Protein AF-A0A6I9WWT9-F1 (afdb_monomer_lite)

Radius of gyration: 23.01 Å; chains: 1; bounding box: 59×34×63 Å

Organism: NCBI:txid144034

Foldseek 3Di:
DVCQQVVQLVCLVVVVDPVLQNDADPPPRTSPNVVVVVVVVVVVCPVVDDPVVVVVVVVVVVVVVVLVVVLVVLLVFQDFDPVPPDDDDDDCPDPVNVVCQLQLVPVDQARDPVLSVVSNVLSVVLVVLVVVLVVLCVVCVPVVVVVDPVSVVVSVVSVVVSVSSVVSSVSHHTHPDDDPPND

Sequence (183 aa):
MFPLPRIIYAMASDGLVFKWMGNISSRFQTPIMGTLSAGLLTGILATLLELKPLVNMMSICALLTYSIVASCVLILRYEESEAYEKKGDHNPRTFTFIVKQLIGANKLKHSTKLTGQIVTALVCCYIIFCICMAILLSLYMKELFEGKVTILVPVVILFVVLLIILCFIYFQPTSGTKLAFSV

Structure (mmCIF, N/CA/C/O backbone):
data_AF-A0A6I9WWT9-F1
#
_entry.id   AF-A0A6I9WWT9-F1
#
loop_
_atom_site.group_PDB
_atom_site.id
_atom_site.type_symbol
_atom_site.label_atom_id
_atom_site.label_alt_id
_atom_site.label_comp_id
_atom_site.label_asym_id
_atom_site.label_entity_id
_atom_site.label_seq_id
_atom_site.pdbx_PDB_ins_code
_atom_site.Cartn_x
_atom_site.Cartn_y
_atom_site.Cartn_z
_atom_site.occupancy
_atom_site.B_iso_or_equiv
_atom_site.auth_seq_id
_atom_site.auth_comp_id
_atom_site.auth_asym_id
_atom_site.auth_atom_id
_atom_site.pdbx_PDB_model_num
ATOM 1 N N . MET A 1 1 ? 6.273 -16.846 15.263 1.00 60.16 1 MET A N 1
ATOM 2 C CA . MET A 1 1 ? 7.413 -15.896 15.249 1.00 60.16 1 MET A CA 1
ATOM 3 C C . MET A 1 1 ? 8.601 -16.328 14.385 1.00 60.16 1 MET A C 1
ATOM 5 O O . MET A 1 1 ? 9.476 -15.511 14.155 1.00 60.16 1 MET A O 1
ATOM 9 N N . PHE A 1 2 ? 8.642 -17.548 13.840 1.00 71.88 2 PHE A N 1
ATOM 10 C CA . PHE A 1 2 ? 9.786 -18.031 13.047 1.00 71.88 2 PHE A CA 1
ATOM 11 C C . PHE A 1 2 ? 10.177 -17.200 11.801 1.00 71.88 2 PHE A C 1
ATOM 13 O O . PHE A 1 2 ? 11.369 -17.136 11.506 1.00 71.88 2 PHE A O 1
ATOM 20 N N . PRO A 1 3 ? 9.253 -16.522 11.088 1.00 84.69 3 PRO A N 1
ATOM 21 C CA . PRO A 1 3 ? 9.632 -15.673 9.952 1.00 84.69 3 PRO A CA 1
ATOM 22 C C . PRO A 1 3 ? 10.250 -14.330 10.360 1.00 84.69 3 PRO A C 1
ATOM 24 O O . PRO A 1 3 ? 11.032 -13.763 9.606 1.00 84.69 3 PRO A O 1
ATOM 27 N N . LEU A 1 4 ? 9.922 -13.815 11.550 1.00 83.62 4 LEU A N 1
ATOM 28 C CA . LEU A 1 4 ? 10.237 -12.441 11.952 1.00 83.62 4 LEU A CA 1
ATOM 29 C C . LEU A 1 4 ? 11.751 -12.155 12.013 1.00 83.62 4 LEU A C 1
ATOM 31 O O . LEU A 1 4 ? 12.174 -11.164 11.420 1.00 83.62 4 LEU A O 1
ATOM 35 N N . PRO A 1 5 ? 12.599 -13.030 12.592 1.00 85.00 5 PRO A N 1
ATOM 36 C CA . PRO A 1 5 ? 14.049 -12.854 12.535 1.00 85.00 5 PRO A CA 1
ATOM 37 C C . PRO A 1 5 ? 14.601 -12.855 11.103 1.00 85.00 5 PRO A C 1
ATOM 39 O O . PRO A 1 5 ? 15.523 -12.103 10.804 1.00 85.00 5 PRO A O 1
ATOM 42 N N . ARG A 1 6 ? 14.023 -13.660 10.198 1.00 86.19 6 ARG A N 1
ATOM 43 C CA . ARG A 1 6 ? 14.451 -13.715 8.789 1.00 86.19 6 ARG A CA 1
ATOM 44 C C . ARG A 1 6 ? 14.104 -12.428 8.044 1.00 86.19 6 ARG A C 1
ATOM 46 O O . ARG A 1 6 ? 14.934 -11.931 7.293 1.00 86.19 6 ARG A O 1
ATOM 53 N N . ILE A 1 7 ? 12.916 -11.873 8.291 1.00 88.25 7 ILE A N 1
ATOM 54 C CA . ILE A 1 7 ? 12.488 -10.598 7.698 1.00 88.25 7 ILE A CA 1
ATOM 55 C C . ILE A 1 7 ? 13.377 -9.457 8.216 1.00 88.25 7 ILE A C 1
ATOM 57 O O . ILE A 1 7 ? 13.883 -8.679 7.417 1.00 88.25 7 ILE A O 1
ATOM 61 N N . ILE A 1 8 ? 13.640 -9.387 9.526 1.00 88.44 8 ILE A N 1
ATOM 62 C CA . ILE A 1 8 ? 14.524 -8.363 10.115 1.00 88.44 8 ILE A CA 1
ATOM 63 C C . ILE A 1 8 ? 15.946 -8.458 9.554 1.00 88.44 8 ILE A C 1
ATOM 65 O O . ILE A 1 8 ? 16.550 -7.433 9.251 1.00 88.44 8 ILE A O 1
ATOM 69 N N . TYR A 1 9 ? 16.469 -9.675 9.385 1.00 88.12 9 TYR A N 1
ATOM 70 C CA . TYR A 1 9 ? 17.771 -9.887 8.761 1.00 88.12 9 TYR A CA 1
ATOM 71 C C . TYR A 1 9 ? 17.813 -9.366 7.321 1.00 88.12 9 TYR A C 1
ATOM 73 O O . TYR A 1 9 ? 18.713 -8.599 6.989 1.00 88.12 9 TYR A O 1
ATOM 81 N N . ALA A 1 10 ? 16.826 -9.731 6.495 1.00 89.00 10 ALA A N 1
ATOM 82 C CA . ALA A 1 10 ? 16.736 -9.257 5.116 1.00 89.00 10 ALA A CA 1
ATOM 83 C C . ALA A 1 10 ? 16.644 -7.721 5.058 1.00 89.00 10 ALA A C 1
ATOM 85 O O . ALA A 1 10 ? 17.466 -7.082 4.413 1.00 89.00 10 ALA A O 1
ATOM 86 N N . MET A 1 11 ? 15.750 -7.113 5.849 1.00 90.06 11 MET A N 1
ATOM 87 C CA . MET A 1 11 ? 15.593 -5.653 5.908 1.00 90.06 11 MET A CA 1
ATOM 88 C C . MET A 1 11 ? 16.853 -4.925 6.408 1.00 90.06 11 MET A C 1
ATOM 90 O O . MET A 1 11 ? 17.155 -3.824 5.952 1.00 90.06 11 MET A O 1
ATOM 94 N N . ALA A 1 12 ? 17.601 -5.507 7.350 1.00 89.00 12 ALA A N 1
ATOM 95 C CA . ALA A 1 12 ? 18.865 -4.940 7.822 1.00 89.00 12 ALA A CA 1
ATOM 96 C C . ALA A 1 12 ? 20.002 -5.101 6.795 1.00 89.00 12 ALA A C 1
ATOM 98 O O . ALA A 1 12 ? 20.860 -4.222 6.699 1.00 89.00 12 ALA A O 1
ATOM 99 N N . SER A 1 13 ? 20.000 -6.190 6.017 1.00 87.12 13 SER A N 1
ATOM 100 C CA . SER A 1 13 ? 20.931 -6.405 4.900 1.00 87.12 13 SER A CA 1
ATOM 101 C C . SER A 1 13 ? 20.687 -5.412 3.761 1.00 87.12 13 SER A C 1
ATOM 103 O O . SER A 1 13 ? 21.647 -4.888 3.199 1.00 87.12 13 SER A O 1
ATOM 105 N N . ASP A 1 14 ? 19.420 -5.090 3.489 1.00 88.31 14 ASP A N 1
ATOM 106 C CA . ASP A 1 14 ? 19.014 -4.072 2.510 1.00 88.31 14 ASP A CA 1
ATOM 107 C C . ASP A 1 14 ? 19.265 -2.634 3.012 1.00 88.31 14 ASP A C 1
ATOM 109 O O . ASP A 1 14 ? 19.130 -1.668 2.264 1.00 88.31 14 ASP A O 1
ATOM 113 N N . GLY A 1 15 ? 19.637 -2.468 4.288 1.00 87.44 15 GLY A N 1
ATOM 114 C CA . GLY A 1 15 ? 19.885 -1.167 4.912 1.00 87.44 15 GLY A CA 1
ATOM 115 C C . GLY A 1 15 ? 18.624 -0.387 5.300 1.00 87.44 15 GLY A C 1
ATOM 116 O O . GLY A 1 15 ? 18.741 0.763 5.719 1.00 87.44 15 GLY A O 1
ATOM 117 N N . LEU A 1 16 ? 17.437 -1.000 5.207 1.00 87.88 16 LEU A N 1
ATOM 118 C CA . LEU A 1 16 ? 16.158 -0.405 5.624 1.00 87.88 16 LEU A CA 1
ATOM 119 C C . LEU A 1 16 ? 16.041 -0.283 7.151 1.00 87.88 16 LEU A C 1
ATOM 121 O O . LEU A 1 16 ? 15.368 0.611 7.660 1.00 87.88 16 LEU A O 1
ATOM 125 N N . VAL A 1 17 ? 16.694 -1.185 7.887 1.00 89.12 17 VAL A N 1
ATOM 126 C CA . VAL A 1 17 ? 16.745 -1.208 9.358 1.00 89.12 17 VAL A CA 1
ATOM 127 C C . VAL A 1 17 ? 18.205 -1.137 9.816 1.00 89.12 17 VAL A C 1
ATOM 129 O O . VAL A 1 17 ? 19.124 -1.457 9.063 1.00 89.12 17 VAL A O 1
ATOM 132 N N . PHE A 1 18 ? 18.447 -0.713 11.062 1.00 87.38 18 PHE A N 1
ATOM 133 C CA . PHE A 1 18 ? 19.791 -0.612 11.637 1.00 87.38 18 PHE A CA 1
ATOM 134 C C . PHE A 1 18 ? 20.607 -1.900 11.438 1.00 87.38 18 PHE A C 1
ATOM 136 O O . PHE A 1 18 ? 20.198 -2.977 11.874 1.00 87.38 18 PHE A O 1
ATOM 143 N N . LYS A 1 19 ? 21.810 -1.776 10.858 1.00 85.31 19 LYS A N 1
ATOM 144 C CA . LYS A 1 19 ? 22.691 -2.911 10.509 1.00 85.31 19 LYS A CA 1
ATOM 145 C C . LYS A 1 19 ? 22.996 -3.850 11.683 1.00 85.31 19 LYS A C 1
ATOM 147 O O . LYS A 1 19 ? 23.111 -5.055 11.493 1.00 85.31 19 LYS A O 1
ATOM 152 N N . TRP A 1 20 ? 23.078 -3.322 12.908 1.00 84.69 20 TRP A N 1
ATOM 153 C CA . TRP A 1 20 ? 23.276 -4.128 14.122 1.00 84.69 20 TRP A CA 1
ATOM 154 C C . TRP A 1 20 ? 22.156 -5.162 14.334 1.00 84.69 20 TRP A C 1
ATOM 156 O O . TRP A 1 20 ? 22.418 -6.280 14.781 1.00 84.69 20 TRP A O 1
ATOM 166 N N . MET A 1 21 ? 20.922 -4.839 13.948 1.00 82.31 21 MET A N 1
ATOM 167 C CA . MET A 1 21 ? 19.763 -5.714 14.118 1.00 82.31 21 MET A CA 1
ATOM 168 C C . MET A 1 21 ? 19.850 -6.991 13.261 1.00 82.31 21 MET A C 1
ATOM 170 O O . MET A 1 21 ? 19.290 -8.021 13.634 1.00 82.31 21 MET A O 1
ATOM 174 N N . GLY A 1 22 ? 20.598 -6.934 12.154 1.00 82.38 22 GLY A N 1
ATOM 175 C CA . GLY A 1 22 ? 20.875 -8.058 11.259 1.00 82.38 22 GLY A CA 1
ATOM 176 C C . GLY A 1 22 ? 22.156 -8.834 11.578 1.00 82.38 22 GLY A C 1
ATOM 177 O O . GLY A 1 22 ? 22.510 -9.733 10.821 1.00 82.38 22 GLY A O 1
ATOM 178 N N . ASN A 1 23 ? 22.875 -8.517 12.661 1.00 84.56 23 ASN A N 1
ATOM 179 C CA . ASN A 1 23 ? 24.125 -9.212 12.971 1.00 84.56 23 ASN A CA 1
ATOM 180 C C . ASN A 1 23 ? 23.855 -10.662 13.421 1.00 84.56 23 ASN A C 1
ATOM 182 O O . ASN A 1 23 ? 23.169 -10.900 14.422 1.00 84.56 23 ASN A O 1
ATOM 186 N N . ILE A 1 24 ? 24.386 -11.632 12.672 1.00 85.44 24 ILE A N 1
ATOM 187 C CA . ILE A 1 24 ? 24.191 -13.064 12.921 1.00 85.44 24 ILE A CA 1
ATOM 188 C C . ILE A 1 24 ? 25.201 -13.543 13.967 1.00 85.44 24 ILE A C 1
ATOM 190 O O . ILE A 1 24 ? 26.405 -13.336 13.841 1.00 85.44 24 ILE A O 1
ATOM 194 N N . SER A 1 25 ? 24.717 -14.243 14.995 1.00 81.38 25 SER A N 1
ATOM 195 C CA . SER A 1 25 ? 25.595 -14.917 15.957 1.00 81.38 25 SER A CA 1
ATOM 196 C C . SER A 1 25 ? 26.173 -16.209 15.371 1.00 81.38 25 SER A C 1
ATOM 198 O O . SER A 1 25 ? 25.425 -17.034 14.843 1.00 81.38 25 SER A O 1
ATOM 200 N N . SER A 1 26 ? 27.480 -16.437 15.546 1.00 77.75 26 SER A N 1
ATOM 201 C CA . SER A 1 26 ? 28.190 -17.621 15.030 1.00 77.75 26 SER A CA 1
ATOM 202 C C . SER A 1 26 ? 27.656 -18.956 15.565 1.00 77.75 26 SER A C 1
ATOM 204 O O . SER A 1 26 ? 27.740 -19.969 14.875 1.00 77.75 26 SER A O 1
ATOM 206 N N . ARG A 1 27 ? 27.079 -18.962 16.776 1.00 80.38 27 ARG A N 1
ATOM 207 C CA . ARG A 1 27 ? 26.601 -20.179 17.451 1.00 80.38 27 ARG A CA 1
ATOM 208 C C . ARG A 1 27 ? 25.197 -20.601 17.026 1.00 80.38 27 ARG A C 1
ATOM 210 O O . ARG A 1 27 ? 24.949 -21.786 16.852 1.00 80.38 27 ARG A O 1
ATOM 217 N N . PHE A 1 28 ? 24.286 -19.639 16.896 1.00 78.25 28 PHE A N 1
ATOM 218 C CA . PHE A 1 28 ? 22.863 -19.904 16.658 1.00 78.25 28 PHE A CA 1
ATOM 219 C C . PHE A 1 28 ? 22.430 -19.633 15.214 1.00 78.25 28 PHE A C 1
ATOM 221 O O . PHE A 1 28 ? 21.312 -19.981 14.856 1.00 78.25 28 PHE A O 1
ATOM 228 N N . GLN A 1 29 ? 23.297 -19.026 14.386 1.00 82.06 29 GLN A N 1
ATOM 229 C CA . GLN A 1 29 ? 23.020 -18.695 12.979 1.00 82.06 29 GLN A CA 1
ATOM 230 C C . GLN A 1 29 ? 21.725 -17.875 12.795 1.00 82.06 29 GLN A C 1
ATOM 232 O O . GLN A 1 29 ? 21.058 -17.930 11.766 1.00 82.06 29 GLN A O 1
ATOM 237 N N . THR A 1 30 ? 21.368 -17.087 13.815 1.00 83.00 30 THR A N 1
ATOM 238 C CA . THR A 1 30 ? 20.178 -16.227 13.845 1.00 83.00 30 THR A CA 1
ATOM 239 C C . THR A 1 30 ? 20.525 -14.820 14.337 1.00 83.00 30 THR A C 1
ATOM 241 O O . THR A 1 30 ? 21.432 -14.676 15.168 1.00 83.00 30 THR A O 1
ATOM 244 N N . PRO A 1 31 ? 19.786 -13.780 13.904 1.00 84.81 31 PRO A N 1
ATOM 245 C CA . PRO A 1 31 ? 19.946 -12.416 14.404 1.00 84.81 31 PRO A CA 1
ATOM 246 C C . PRO A 1 31 ? 19.348 -12.288 15.815 1.00 84.81 31 PRO A C 1
ATOM 248 O O . PRO A 1 31 ? 18.177 -11.943 16.008 1.00 84.81 31 PRO A O 1
ATOM 251 N N . ILE A 1 32 ? 20.160 -12.602 16.829 1.00 85.12 32 ILE A N 1
ATOM 252 C CA . ILE A 1 32 ? 19.746 -12.578 18.244 1.00 85.12 32 ILE A CA 1
ATOM 253 C C . ILE A 1 32 ? 19.350 -11.159 18.651 1.00 85.12 32 ILE A C 1
ATOM 255 O O . ILE A 1 32 ? 18.306 -10.964 19.267 1.00 85.12 32 ILE A O 1
ATOM 259 N N . MET A 1 33 ? 20.148 -10.167 18.251 1.00 85.31 33 MET A N 1
ATOM 260 C CA . MET A 1 33 ? 19.919 -8.763 18.595 1.00 85.31 33 MET A CA 1
ATOM 261 C C . MET A 1 33 ? 18.595 -8.246 18.025 1.00 85.31 33 MET A C 1
ATOM 263 O O . MET A 1 33 ? 17.840 -7.607 18.751 1.00 85.31 33 MET A O 1
ATOM 267 N N . GLY A 1 34 ? 18.257 -8.610 16.782 1.00 87.00 34 GLY A N 1
ATOM 268 C CA . GLY A 1 34 ? 16.963 -8.271 16.187 1.00 87.00 34 GLY A CA 1
ATOM 269 C C . GLY A 1 34 ? 15.770 -8.975 16.820 1.00 87.00 34 GLY A C 1
ATOM 270 O O . GLY A 1 34 ? 14.704 -8.381 16.974 1.00 87.00 34 GLY A O 1
ATOM 271 N N . THR A 1 35 ? 15.951 -10.222 17.251 1.00 89.19 35 THR A N 1
ATOM 272 C CA . THR A 1 35 ? 14.897 -10.962 17.959 1.00 89.19 35 THR A CA 1
ATOM 273 C C . THR A 1 35 ? 14.643 -10.364 19.342 1.00 89.19 35 THR A C 1
ATOM 275 O O . THR A 1 35 ? 13.490 -10.194 19.735 1.00 89.19 35 THR A O 1
ATOM 278 N N . LEU A 1 36 ? 15.707 -9.998 20.062 1.00 89.75 36 LEU A N 1
ATOM 279 C CA . LEU A 1 36 ? 15.617 -9.401 21.391 1.00 89.75 36 LEU A CA 1
ATOM 280 C C . LEU A 1 36 ? 14.975 -8.011 21.339 1.00 89.75 36 LEU A C 1
ATOM 282 O O . LEU A 1 36 ? 14.071 -7.736 22.124 1.00 89.75 36 LEU A O 1
ATOM 286 N N . SER A 1 37 ? 15.370 -7.160 20.386 1.00 89.44 37 SER A N 1
ATOM 287 C CA . SER A 1 37 ? 14.762 -5.835 20.220 1.00 89.44 37 SER A CA 1
ATOM 288 C C . SER A 1 37 ? 13.288 -5.922 19.820 1.00 89.44 37 SER A C 1
ATOM 290 O O . SER A 1 37 ? 12.459 -5.204 20.376 1.00 89.44 37 SER A O 1
ATOM 292 N N . ALA A 1 38 ? 12.931 -6.824 18.899 1.00 89.44 38 ALA A N 1
ATOM 293 C CA . ALA A 1 38 ? 11.540 -7.023 18.496 1.00 89.44 38 ALA A CA 1
ATOM 294 C C . ALA A 1 38 ? 10.682 -7.607 19.630 1.00 89.44 38 ALA A C 1
ATOM 296 O O . ALA A 1 38 ? 9.543 -7.181 19.827 1.00 89.44 38 ALA A O 1
ATOM 297 N N . GLY A 1 39 ? 11.229 -8.551 20.400 1.00 91.31 39 GLY A N 1
ATOM 298 C CA . GLY A 1 39 ? 10.575 -9.118 21.578 1.00 91.31 39 GLY A CA 1
ATOM 299 C C . GLY A 1 39 ? 10.363 -8.078 22.677 1.00 91.31 39 GLY A C 1
ATOM 300 O O . GLY A 1 39 ? 9.266 -7.997 23.223 1.00 91.31 39 GLY A O 1
ATOM 301 N N . LEU A 1 40 ? 11.364 -7.232 22.940 1.00 92.88 40 LEU A N 1
ATOM 302 C CA . LEU A 1 40 ? 11.261 -6.131 23.899 1.00 92.88 40 LEU A CA 1
ATOM 303 C C . LEU A 1 40 ? 10.166 -5.137 23.492 1.00 92.88 40 LEU A C 1
ATOM 305 O O . LEU A 1 40 ? 9.305 -4.815 24.305 1.00 92.88 40 LEU A O 1
ATOM 309 N N . LEU A 1 41 ? 10.149 -4.706 22.227 1.00 90.62 41 LEU A N 1
ATOM 310 C CA . LEU A 1 41 ? 9.102 -3.825 21.700 1.00 90.62 41 LEU A CA 1
ATOM 311 C C . LEU A 1 41 ? 7.712 -4.464 21.801 1.00 90.62 41 LEU A C 1
ATOM 313 O O . LEU A 1 41 ? 6.762 -3.810 22.223 1.00 90.62 41 LEU A O 1
ATOM 317 N N . THR A 1 42 ? 7.597 -5.752 21.468 1.00 90.25 42 THR A N 1
ATOM 318 C CA . THR A 1 42 ? 6.337 -6.502 21.590 1.00 90.25 42 THR A CA 1
ATOM 319 C C . THR A 1 42 ? 5.880 -6.583 23.046 1.00 90.25 42 THR A C 1
ATOM 321 O O . THR A 1 42 ? 4.700 -6.394 23.324 1.00 90.25 42 THR A O 1
ATOM 324 N N . GLY A 1 43 ? 6.805 -6.819 23.980 1.00 92.38 43 GLY A N 1
ATOM 325 C CA . GLY A 1 43 ? 6.526 -6.853 25.415 1.00 92.38 43 GLY A CA 1
ATOM 326 C C . GLY A 1 43 ? 6.040 -5.504 25.941 1.00 92.38 43 GLY A C 1
ATOM 327 O O . GLY A 1 43 ? 5.023 -5.453 26.625 1.00 92.38 43 GLY A O 1
ATOM 328 N N . ILE A 1 44 ? 6.699 -4.408 25.553 1.00 93.44 44 ILE A N 1
ATOM 329 C CA . ILE A 1 44 ? 6.275 -3.047 25.910 1.00 93.44 44 ILE A CA 1
ATOM 330 C C . ILE A 1 44 ? 4.853 -2.784 25.396 1.00 93.44 44 ILE A C 1
ATOM 332 O O . ILE A 1 44 ? 3.983 -2.383 26.170 1.00 93.44 44 ILE A O 1
ATOM 336 N N . LEU A 1 45 ? 4.577 -3.085 24.123 1.00 90.12 45 LEU A N 1
ATOM 337 C CA . LEU A 1 45 ? 3.237 -2.928 23.549 1.00 90.12 45 LEU A CA 1
ATOM 338 C C . LEU A 1 45 ? 2.189 -3.798 24.258 1.00 90.12 45 LEU A C 1
ATOM 340 O O . LEU A 1 45 ? 1.086 -3.321 24.499 1.00 90.12 45 LEU A O 1
ATOM 344 N N . ALA A 1 46 ? 2.529 -5.030 24.644 1.00 90.75 46 ALA A N 1
ATOM 345 C CA . ALA A 1 46 ? 1.633 -5.920 25.382 1.00 90.75 46 ALA A CA 1
ATOM 346 C C . ALA A 1 46 ? 1.337 -5.433 26.813 1.00 90.75 46 ALA A C 1
ATOM 348 O O . ALA A 1 46 ? 0.258 -5.705 27.329 1.00 90.75 46 ALA A O 1
ATOM 349 N N . THR A 1 47 ? 2.269 -4.715 27.452 1.00 92.44 47 THR A N 1
ATOM 350 C CA . THR A 1 47 ? 2.037 -4.110 28.779 1.00 92.44 47 THR A CA 1
ATOM 351 C C . THR A 1 47 ? 1.228 -2.814 28.728 1.00 92.44 47 THR A C 1
ATOM 353 O O . THR A 1 47 ? 0.512 -2.514 29.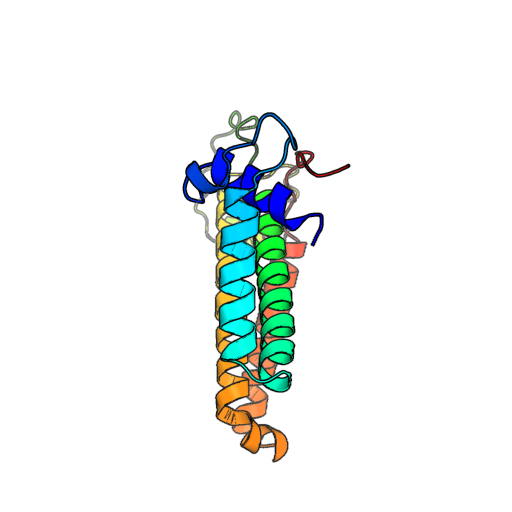678 1.00 92.44 47 THR A O 1
ATOM 356 N N . LEU A 1 48 ? 1.342 -2.041 27.642 1.00 90.88 48 LEU A N 1
ATOM 357 C CA . LEU A 1 48 ? 0.692 -0.733 27.500 1.00 90.88 48 LEU A CA 1
ATOM 358 C C . LEU A 1 48 ? -0.700 -0.810 26.862 1.00 90.88 48 LEU A C 1
ATOM 360 O O . LEU A 1 48 ? -1.506 0.097 27.056 1.00 90.88 48 LEU A O 1
ATOM 364 N N . LEU A 1 49 ? -0.976 -1.850 26.071 1.00 89.50 49 LEU A N 1
ATOM 365 C CA . LEU A 1 49 ? -2.217 -1.990 25.312 1.00 89.50 49 LEU A CA 1
ATOM 366 C C . LEU A 1 49 ? -3.090 -3.114 25.865 1.00 89.50 49 LEU A C 1
ATOM 368 O O . LEU A 1 49 ? -2.638 -4.234 26.089 1.00 89.50 49 LEU A O 1
ATOM 372 N N . GLU A 1 50 ? -4.385 -2.836 25.987 1.00 90.94 50 GLU A N 1
ATOM 373 C CA . GLU A 1 50 ? -5.381 -3.868 26.257 1.00 90.94 50 GLU A CA 1
ATOM 374 C C . GLU A 1 50 ? -5.548 -4.815 25.053 1.00 90.94 50 GLU A C 1
ATOM 376 O O . GLU A 1 50 ? -5.368 -4.435 23.891 1.00 90.94 50 GLU A O 1
ATOM 381 N N . LEU A 1 51 ? -5.969 -6.057 25.313 1.00 90.12 51 LEU A N 1
ATOM 382 C CA . LEU A 1 51 ? -6.122 -7.092 24.281 1.00 90.12 51 LEU A CA 1
ATOM 383 C C . LEU A 1 51 ? -7.044 -6.653 23.126 1.00 90.12 51 LEU A C 1
ATOM 385 O O . LEU A 1 51 ? -6.780 -6.945 21.961 1.00 90.12 51 LEU A O 1
ATOM 389 N N . LYS A 1 52 ? -8.128 -5.934 23.437 1.00 89.31 52 LYS A N 1
ATOM 390 C CA . LYS A 1 52 ? -9.147 -5.528 22.460 1.00 89.31 52 LYS A CA 1
ATOM 391 C C . LYS A 1 52 ? -8.621 -4.515 21.423 1.00 89.31 52 LYS A C 1
ATOM 393 O O . LYS A 1 52 ? -8.726 -4.804 20.229 1.00 89.31 52 LYS A O 1
ATOM 398 N N . PRO A 1 53 ? -8.025 -3.369 21.806 1.00 89.69 53 PRO A N 1
ATOM 399 C CA . PRO A 1 53 ? -7.384 -2.475 20.843 1.00 89.69 53 PRO A CA 1
ATOM 400 C C . PRO A 1 53 ? -6.180 -3.120 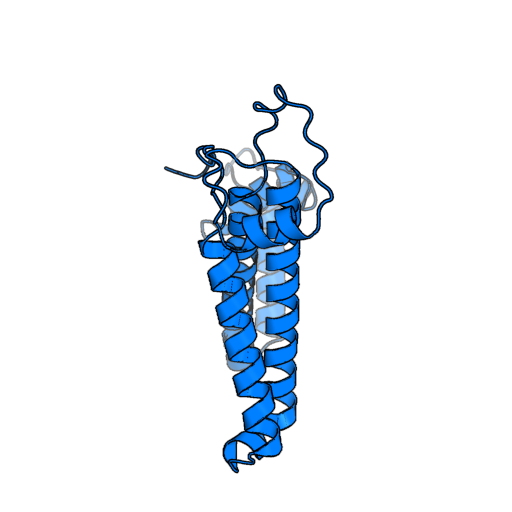20.140 1.00 89.69 53 PRO A C 1
ATOM 402 O O . PRO A 1 53 ? -5.973 -2.847 18.958 1.00 89.69 53 PRO A O 1
ATOM 405 N N . LEU A 1 54 ? -5.439 -4.021 20.801 1.00 89.81 54 LEU A N 1
ATOM 406 C CA . LEU A 1 54 ? -4.307 -4.728 20.189 1.00 89.81 54 LEU A CA 1
ATOM 407 C C . LEU A 1 54 ? -4.735 -5.590 18.986 1.00 89.81 54 LEU A C 1
ATOM 409 O O . LEU A 1 54 ? -4.111 -5.531 17.924 1.00 89.81 54 LEU A O 1
ATOM 413 N N . VAL A 1 55 ? -5.826 -6.352 19.119 1.00 89.94 55 VAL A N 1
ATOM 414 C CA . VAL A 1 55 ? -6.367 -7.187 18.028 1.00 89.94 55 VAL A CA 1
ATOM 415 C C . VAL A 1 55 ? -6.938 -6.334 16.890 1.00 89.94 55 VAL A C 1
ATOM 417 O O . VAL A 1 55 ? -6.721 -6.639 15.712 1.00 89.94 55 VAL A O 1
ATOM 420 N N . ASN A 1 56 ? -7.619 -5.233 17.221 1.00 89.94 56 ASN A N 1
ATOM 421 C CA . ASN A 1 56 ? -8.130 -4.302 16.212 1.00 89.94 56 ASN A CA 1
ATOM 422 C C . ASN A 1 56 ? -6.984 -3.670 15.409 1.00 89.94 56 ASN A C 1
ATOM 424 O O . ASN A 1 56 ? -7.047 -3.623 14.181 1.00 89.94 56 ASN A O 1
ATOM 428 N N . MET A 1 57 ? -5.906 -3.258 16.083 1.00 89.31 57 MET A N 1
ATOM 429 C CA . MET A 1 57 ? -4.717 -2.711 15.429 1.00 89.31 57 MET A CA 1
ATOM 430 C C . MET A 1 57 ? -4.035 -3.751 14.537 1.00 89.31 57 MET A C 1
ATOM 432 O O . MET A 1 57 ? -3.689 -3.429 13.406 1.00 89.31 57 MET A O 1
ATOM 436 N N . MET A 1 58 ? -3.906 -5.007 14.985 1.00 91.25 58 MET A N 1
ATOM 437 C CA . MET A 1 58 ? -3.337 -6.084 14.163 1.00 91.25 58 MET A CA 1
ATOM 438 C C . MET A 1 58 ? -4.105 -6.263 12.846 1.00 91.25 58 MET A C 1
ATOM 440 O O . MET A 1 58 ? -3.490 -6.359 11.784 1.00 91.25 58 MET A O 1
ATOM 444 N N . SER A 1 59 ? -5.438 -6.269 12.909 1.00 92.88 59 SER A N 1
ATOM 445 C CA . SER A 1 59 ? -6.291 -6.419 11.723 1.00 92.88 59 SER A CA 1
ATOM 446 C C . SER A 1 59 ? -6.133 -5.238 10.762 1.00 92.88 59 SER A C 1
ATOM 448 O O . SER A 1 59 ? -5.977 -5.435 9.556 1.00 92.88 59 SER A O 1
ATOM 450 N N . ILE A 1 60 ? -6.094 -4.012 11.294 1.00 91.88 60 ILE A N 1
ATOM 451 C CA . ILE A 1 60 ? -5.864 -2.796 10.501 1.00 91.88 60 ILE A CA 1
ATOM 452 C C . ILE A 1 60 ? -4.467 -2.828 9.857 1.00 91.88 60 ILE A C 1
ATOM 454 O O . ILE A 1 60 ? -4.342 -2.595 8.657 1.00 91.88 60 ILE A O 1
ATOM 458 N N . CYS A 1 61 ? -3.419 -3.188 10.606 1.00 91.00 61 CYS A N 1
ATOM 459 C CA . CYS A 1 61 ? -2.052 -3.308 10.089 1.00 91.00 61 CYS A CA 1
ATOM 460 C C . CYS A 1 61 ? -1.935 -4.361 8.978 1.00 91.00 61 CYS A C 1
ATOM 462 O O . CYS A 1 61 ? -1.247 -4.127 7.981 1.00 91.00 61 CYS A O 1
ATOM 464 N N . ALA A 1 62 ? -2.611 -5.503 9.120 1.00 92.25 62 ALA A N 1
ATOM 465 C CA . ALA A 1 62 ? -2.629 -6.542 8.095 1.00 92.25 62 ALA A CA 1
ATOM 466 C C . ALA A 1 62 ? -3.299 -6.050 6.801 1.00 92.25 62 ALA A C 1
ATOM 468 O O . ALA A 1 62 ? -2.708 -6.167 5.727 1.00 92.25 62 ALA A O 1
ATOM 469 N N . LEU A 1 63 ? -4.483 -5.433 6.900 1.00 91.88 63 LEU A N 1
ATOM 470 C CA . LEU A 1 63 ? -5.200 -4.883 5.742 1.00 91.88 63 LEU A CA 1
ATOM 471 C C . LEU A 1 63 ? -4.395 -3.789 5.027 1.00 91.88 63 LEU A C 1
ATOM 473 O O . LEU A 1 63 ? -4.327 -3.778 3.795 1.00 91.88 63 LEU A O 1
ATOM 477 N N . LEU A 1 64 ? -3.741 -2.903 5.783 1.00 91.12 64 LEU A N 1
ATOM 478 C CA . LEU A 1 64 ? -2.869 -1.868 5.222 1.00 91.12 64 LEU A CA 1
ATOM 479 C C . LEU A 1 64 ? -1.663 -2.479 4.504 1.00 91.12 64 LEU A C 1
ATOM 481 O O . LEU A 1 64 ? -1.354 -2.081 3.383 1.00 91.12 64 LEU A O 1
ATOM 485 N N . THR A 1 65 ? -1.024 -3.487 5.100 1.00 91.56 65 THR A N 1
ATOM 486 C CA . THR A 1 65 ? 0.123 -4.173 4.487 1.00 91.56 65 THR A CA 1
ATOM 487 C C . THR A 1 65 ? -0.278 -4.847 3.178 1.00 91.56 65 THR A C 1
ATOM 489 O O . THR A 1 65 ? 0.401 -4.670 2.169 1.00 91.56 65 THR A O 1
ATOM 492 N N . TYR A 1 66 ? -1.407 -5.560 3.153 1.00 92.38 66 TYR A N 1
ATOM 493 C CA . TYR A 1 66 ? -1.909 -6.169 1.919 1.00 92.38 66 TYR A CA 1
ATOM 494 C C . TYR A 1 66 ? -2.242 -5.128 0.851 1.00 92.38 66 TYR A C 1
ATOM 496 O O . TYR A 1 66 ? -1.913 -5.335 -0.314 1.00 92.38 66 TYR A O 1
ATOM 504 N N . SER A 1 67 ? -2.823 -3.992 1.238 1.00 90.44 67 SER A N 1
ATOM 505 C CA . SER A 1 67 ? -3.141 -2.903 0.307 1.00 90.44 67 SER A CA 1
ATOM 506 C C . SER A 1 67 ? -1.882 -2.276 -0.299 1.00 90.44 67 SER A C 1
ATOM 508 O O . SER A 1 67 ? -1.837 -2.025 -1.505 1.00 90.44 67 SER A O 1
ATOM 510 N N . ILE A 1 68 ? -0.839 -2.065 0.511 1.00 90.12 68 ILE A N 1
ATOM 511 C CA . ILE A 1 68 ? 0.452 -1.535 0.050 1.00 90.12 68 ILE A CA 1
ATOM 512 C C . ILE A 1 68 ? 1.122 -2.534 -0.893 1.00 90.12 68 ILE A C 1
ATOM 514 O O . ILE A 1 68 ? 1.484 -2.159 -2.005 1.00 90.12 68 ILE A O 1
ATOM 518 N N . VAL A 1 69 ? 1.231 -3.808 -0.501 1.00 89.62 69 VAL A N 1
ATOM 519 C CA . VAL A 1 69 ? 1.855 -4.846 -1.338 1.00 89.62 69 VAL A CA 1
ATOM 520 C C . VAL A 1 69 ? 1.103 -5.005 -2.659 1.00 89.62 69 VAL A C 1
ATOM 522 O O . VAL A 1 69 ? 1.734 -5.042 -3.713 1.00 89.62 69 VAL A O 1
ATOM 525 N N . ALA A 1 70 ? -0.232 -5.029 -2.635 1.00 85.94 70 ALA A N 1
ATOM 526 C CA . ALA A 1 70 ? -1.044 -5.077 -3.849 1.00 85.94 70 ALA A CA 1
ATOM 527 C C . ALA A 1 70 ? -0.802 -3.855 -4.750 1.00 85.94 70 ALA A C 1
ATOM 529 O O . ALA A 1 70 ? -0.650 -4.011 -5.959 1.00 85.94 70 ALA A O 1
ATOM 530 N N . SER A 1 71 ? -0.701 -2.656 -4.169 1.00 84.31 71 SER A N 1
ATOM 531 C CA . SER A 1 71 ? -0.398 -1.427 -4.913 1.00 84.31 71 SER A CA 1
ATOM 532 C C . SER A 1 71 ? 1.001 -1.468 -5.533 1.00 84.31 71 SER A C 1
ATOM 534 O O . SER A 1 71 ? 1.153 -1.147 -6.709 1.00 84.31 71 SER A O 1
ATOM 536 N N . CYS A 1 72 ? 2.015 -1.926 -4.793 1.00 84.44 72 CYS A N 1
ATOM 537 C CA . CYS A 1 72 ? 3.372 -2.107 -5.311 1.00 84.44 72 CYS A CA 1
ATOM 538 C C . CYS A 1 72 ? 3.412 -3.118 -6.463 1.00 84.44 72 CYS A C 1
ATOM 540 O O . CYS A 1 72 ? 4.024 -2.847 -7.491 1.00 84.44 72 CYS A O 1
ATOM 542 N N . VAL A 1 73 ? 2.732 -4.262 -6.328 1.00 82.81 73 VAL A N 1
ATOM 543 C CA . VAL A 1 73 ? 2.648 -5.273 -7.395 1.00 82.81 73 VAL A CA 1
ATOM 544 C C . VAL A 1 73 ? 1.917 -4.725 -8.618 1.00 82.81 73 VAL A C 1
ATOM 546 O O . VAL A 1 73 ? 2.346 -4.990 -9.739 1.00 82.81 73 VAL A O 1
ATOM 549 N N . LEU A 1 74 ? 0.846 -3.945 -8.428 1.00 78.25 74 LEU A N 1
ATOM 550 C CA . LEU A 1 74 ? 0.174 -3.258 -9.530 1.00 78.25 74 LEU A CA 1
ATOM 551 C C . LEU A 1 74 ? 1.142 -2.316 -10.242 1.00 78.25 74 LEU A C 1
ATOM 553 O O . LEU A 1 74 ? 1.301 -2.451 -11.446 1.00 78.25 74 LEU A O 1
ATOM 557 N N . ILE A 1 75 ? 1.841 -1.434 -9.527 1.00 77.25 75 ILE A N 1
ATOM 558 C CA . ILE A 1 75 ? 2.814 -0.511 -10.132 1.00 77.25 75 ILE A CA 1
ATOM 559 C C . ILE A 1 75 ? 3.880 -1.290 -10.921 1.00 77.25 75 ILE A C 1
ATOM 561 O O . ILE A 1 75 ? 4.040 -1.055 -12.117 1.00 77.25 75 ILE A O 1
ATOM 565 N N . LEU A 1 76 ? 4.508 -2.298 -10.307 1.00 74.56 76 LEU A N 1
ATOM 566 C CA . LEU A 1 76 ? 5.545 -3.126 -10.941 1.00 74.56 76 LEU A CA 1
ATOM 567 C C . LEU A 1 76 ? 5.049 -3.904 -12.172 1.00 74.56 76 LEU A C 1
ATOM 569 O O . LEU A 1 76 ? 5.825 -4.189 -13.081 1.00 74.56 76 LEU A O 1
ATOM 573 N N . ARG A 1 77 ? 3.761 -4.268 -12.228 1.00 72.19 77 ARG A N 1
ATOM 574 C CA . ARG A 1 77 ? 3.169 -4.970 -13.381 1.00 72.19 77 ARG A CA 1
ATOM 575 C C . ARG A 1 77 ? 3.068 -4.089 -14.629 1.00 72.19 77 ARG A C 1
ATOM 577 O O . ARG A 1 77 ? 2.989 -4.612 -15.742 1.00 72.19 77 ARG A O 1
ATOM 584 N N . TYR A 1 78 ? 3.020 -2.774 -14.458 1.00 68.00 78 TYR A N 1
ATOM 585 C CA . TYR A 1 78 ? 2.892 -1.825 -15.566 1.00 68.00 78 TYR A CA 1
ATOM 586 C C . TYR A 1 78 ? 4.146 -0.976 -15.773 1.00 68.00 78 TYR A C 1
ATOM 588 O O . TYR A 1 78 ? 4.285 -0.356 -16.833 1.00 68.00 78 TYR A O 1
ATOM 596 N N . GLU A 1 79 ? 5.069 -1.006 -14.812 1.00 65.94 79 GLU A N 1
ATOM 597 C CA . GLU A 1 79 ? 6.428 -0.509 -14.963 1.00 65.94 79 GLU A CA 1
ATOM 598 C C . GLU A 1 79 ? 7.139 -1.259 -16.100 1.00 65.94 79 GLU A C 1
ATOM 600 O O . GLU A 1 79 ? 6.981 -2.465 -16.321 1.00 65.94 79 GLU A O 1
ATOM 605 N N . GLU A 1 80 ? 7.824 -0.484 -16.926 1.00 58.41 80 GLU A N 1
ATOM 606 C CA . GLU A 1 80 ? 8.398 -0.936 -18.181 1.00 58.41 80 GLU A CA 1
ATOM 607 C C . GLU A 1 80 ? 9.652 -1.789 -17.975 1.00 58.41 80 GLU A C 1
ATOM 609 O O . GLU A 1 80 ? 10.437 -1.584 -17.056 1.00 58.41 80 GLU A O 1
ATOM 614 N N . SER A 1 81 ? 9.882 -2.732 -18.890 1.00 52.91 81 SER A N 1
ATOM 615 C CA . SER A 1 81 ? 11.221 -3.280 -19.080 1.00 52.91 81 SER A CA 1
ATOM 616 C C . SER A 1 81 ? 11.951 -2.361 -20.043 1.00 52.91 81 SER A C 1
ATOM 618 O O . SER A 1 81 ? 11.582 -2.297 -21.218 1.00 52.91 81 SER A O 1
ATOM 620 N N . GLU A 1 82 ? 12.989 -1.682 -19.559 1.00 51.97 82 GLU A N 1
ATOM 621 C CA . GLU A 1 82 ? 13.859 -0.773 -20.326 1.00 51.97 82 GLU A CA 1
ATOM 622 C C . GLU A 1 82 ? 14.407 -1.390 -21.638 1.00 51.97 82 GLU A C 1
ATOM 624 O O . GLU A 1 82 ? 14.869 -0.689 -22.534 1.00 51.97 82 GLU A O 1
ATOM 629 N N . ALA A 1 83 ? 14.302 -2.712 -21.811 1.00 49.81 83 ALA A N 1
ATOM 630 C CA . ALA A 1 83 ? 14.786 -3.460 -22.967 1.00 49.81 83 ALA A CA 1
ATOM 631 C C . ALA A 1 83 ? 14.061 -3.191 -24.310 1.00 49.81 83 ALA A C 1
ATOM 633 O O . ALA A 1 83 ? 14.557 -3.635 -25.345 1.00 49.81 83 ALA A O 1
ATOM 634 N N . TYR A 1 84 ? 12.915 -2.494 -24.346 1.00 49.50 84 TYR A N 1
ATOM 635 C CA . TYR A 1 84 ? 12.135 -2.275 -25.587 1.00 49.50 84 TYR A CA 1
ATOM 636 C C . TYR A 1 84 ? 12.300 -0.884 -26.231 1.00 49.50 84 TYR A C 1
ATOM 638 O O . TYR A 1 84 ? 11.604 -0.559 -27.196 1.00 49.50 84 TYR A O 1
ATOM 646 N N . GLU A 1 85 ? 13.245 -0.066 -25.762 1.00 48.59 85 GLU A N 1
ATOM 647 C CA . GLU A 1 85 ? 13.408 1.341 -26.163 1.00 48.59 85 GLU A CA 1
ATOM 648 C C . GLU A 1 85 ? 14.056 1.565 -27.552 1.00 48.59 85 GLU A C 1
ATOM 650 O O . GLU A 1 85 ? 14.919 2.425 -27.722 1.00 48.59 85 GLU A O 1
ATOM 655 N N . LYS A 1 86 ? 13.665 0.817 -28.595 1.00 51.03 86 LYS A N 1
ATOM 656 C CA . LYS A 1 86 ? 14.147 1.098 -29.963 1.00 51.03 86 LYS A CA 1
ATOM 657 C C . LYS A 1 86 ? 13.175 0.700 -31.078 1.00 51.03 86 LYS A C 1
ATOM 659 O O . LYS A 1 86 ? 13.420 -0.254 -31.811 1.00 51.03 86 LYS A O 1
ATOM 664 N N . LYS A 1 87 ? 12.113 1.492 -31.282 1.00 42.44 87 LYS A N 1
ATOM 665 C CA . LYS A 1 87 ? 11.625 1.867 -32.631 1.00 42.44 87 LYS A CA 1
ATOM 666 C C . LYS A 1 87 ? 10.447 2.845 -32.585 1.00 42.44 87 LYS A C 1
ATOM 668 O O . LYS A 1 87 ? 9.391 2.503 -32.072 1.00 42.44 87 LYS A O 1
ATOM 673 N N . GLY A 1 88 ? 10.600 3.971 -33.281 1.00 44.03 88 GLY A N 1
ATOM 674 C CA . GLY A 1 88 ? 9.481 4.660 -33.928 1.00 44.03 88 GLY A CA 1
ATOM 675 C C . GLY A 1 88 ? 9.088 5.993 -33.310 1.00 44.03 88 GLY A C 1
ATOM 676 O O . GLY A 1 88 ? 8.259 6.053 -32.412 1.00 44.03 88 GLY A O 1
ATOM 677 N N . ASP A 1 89 ? 9.654 7.052 -33.875 1.00 43.97 89 ASP A N 1
ATOM 678 C CA . ASP A 1 89 ? 9.203 8.439 -33.802 1.00 43.97 89 ASP A CA 1
ATOM 679 C C . ASP A 1 89 ? 7.704 8.559 -34.155 1.00 43.97 89 ASP A C 1
ATOM 681 O O . ASP A 1 89 ? 7.318 8.468 -35.322 1.00 43.97 89 ASP A O 1
ATOM 685 N N . HIS A 1 90 ? 6.841 8.699 -33.146 1.00 55.09 90 HIS A N 1
ATOM 686 C CA . HIS A 1 90 ? 5.455 9.151 -33.285 1.00 55.09 90 HIS A CA 1
ATOM 687 C C . HIS A 1 90 ? 5.161 10.144 -32.165 1.00 55.09 90 HIS A C 1
ATOM 689 O O . HIS A 1 90 ? 5.290 9.816 -30.989 1.00 55.09 90 HIS A O 1
ATOM 695 N N . ASN A 1 91 ? 4.770 11.362 -32.540 1.00 54.50 91 ASN A N 1
ATOM 696 C CA . ASN A 1 91 ? 4.541 12.476 -31.626 1.00 54.50 91 ASN A CA 1
ATOM 697 C C . ASN A 1 91 ? 3.409 12.133 -30.617 1.00 54.50 91 ASN A C 1
ATOM 699 O O . ASN A 1 91 ? 2.233 12.154 -30.996 1.00 54.50 91 ASN A O 1
ATOM 703 N N . PRO A 1 92 ? 3.699 11.805 -29.340 1.00 54.78 92 PRO A N 1
ATOM 704 C CA . PRO A 1 92 ? 2.753 11.087 -28.473 1.00 54.78 92 PRO A CA 1
ATOM 705 C C . PRO A 1 92 ? 1.691 11.964 -27.792 1.00 54.78 92 PRO A C 1
ATOM 707 O O . PRO A 1 92 ? 0.906 11.477 -26.980 1.00 54.78 92 PRO A O 1
ATOM 710 N N . ARG A 1 93 ? 1.689 13.277 -28.048 1.00 55.44 93 ARG A N 1
ATOM 711 C CA . ARG A 1 93 ? 0.979 14.275 -27.223 1.00 55.44 93 ARG A CA 1
ATOM 712 C C . ARG A 1 93 ? -0.416 14.658 -27.720 1.00 55.44 93 ARG A C 1
ATOM 714 O O . ARG A 1 93 ? -0.954 15.680 -27.307 1.00 55.44 93 ARG A O 1
ATOM 721 N N . THR A 1 94 ? -1.023 13.867 -28.599 1.00 64.62 94 THR A N 1
ATOM 722 C CA . THR A 1 94 ? -2.407 14.134 -29.014 1.00 64.62 94 THR A CA 1
ATOM 723 C C . THR A 1 94 ? -3.363 13.597 -27.948 1.00 64.62 94 THR A C 1
ATOM 725 O O . THR A 1 94 ? -3.339 12.407 -27.650 1.00 64.62 94 THR A O 1
ATOM 728 N N . PHE A 1 95 ? -4.234 14.447 -27.392 1.00 66.44 95 PHE A N 1
ATOM 729 C CA . PHE A 1 95 ? -5.243 14.063 -26.387 1.00 66.44 95 PHE A CA 1
ATOM 730 C C . PHE A 1 95 ? -6.086 12.855 -26.832 1.00 66.44 95 PHE A C 1
ATOM 732 O O . PHE A 1 95 ? -6.338 11.937 -26.055 1.00 66.44 95 PHE A O 1
ATOM 739 N N . THR A 1 96 ? -6.418 12.785 -28.123 1.00 61.56 96 THR A N 1
ATOM 740 C CA . THR A 1 96 ? -7.109 11.645 -28.738 1.00 61.56 96 THR A CA 1
ATOM 741 C C . THR A 1 96 ? -6.328 10.338 -28.602 1.00 61.56 96 THR A C 1
ATOM 743 O O . THR A 1 96 ? -6.937 9.293 -28.414 1.00 61.56 96 THR A O 1
ATOM 746 N N . PHE A 1 97 ? -4.993 10.371 -28.661 1.00 66.44 97 PHE A N 1
ATOM 747 C CA . PHE A 1 97 ? -4.145 9.190 -28.471 1.00 66.44 97 PHE A CA 1
ATOM 748 C C . PHE A 1 97 ? -4.182 8.712 -27.015 1.00 66.44 97 PHE A C 1
ATOM 750 O O . PHE A 1 97 ? -4.350 7.520 -26.782 1.00 66.44 97 PHE A O 1
ATOM 757 N N . ILE A 1 98 ? -4.142 9.638 -26.048 1.00 66.69 98 ILE A N 1
ATOM 758 C CA . ILE A 1 98 ? -4.256 9.333 -24.610 1.00 66.69 98 ILE A CA 1
ATOM 759 C C . ILE A 1 98 ? -5.615 8.692 -24.302 1.00 66.69 98 ILE A C 1
ATOM 761 O O . ILE A 1 98 ? -5.668 7.640 -23.671 1.00 66.69 98 ILE A O 1
ATOM 765 N N . VAL A 1 99 ? -6.712 9.271 -24.802 1.00 66.56 99 VAL A N 1
ATOM 766 C CA . VAL A 1 99 ? -8.070 8.733 -24.595 1.00 66.56 99 VAL A CA 1
ATOM 767 C C . VAL A 1 99 ? -8.239 7.374 -25.284 1.00 66.56 99 VAL A C 1
ATOM 769 O O . VAL A 1 99 ? -8.779 6.437 -24.700 1.00 66.56 99 VAL A O 1
ATOM 772 N N . LYS A 1 100 ? -7.728 7.224 -26.510 1.00 67.81 100 LYS A N 1
ATOM 773 C CA . LYS A 1 100 ? -7.788 5.958 -27.261 1.00 67.81 100 LYS A CA 1
ATOM 774 C C . LYS A 1 100 ? -6.932 4.859 -26.617 1.00 67.81 100 LYS A C 1
ATOM 776 O O . LYS A 1 100 ? -7.265 3.681 -26.733 1.00 67.81 100 LYS A O 1
ATOM 781 N N . GLN A 1 101 ? -5.865 5.237 -25.918 1.00 64.50 101 GLN A N 1
ATOM 782 C CA . GLN A 1 101 ? -5.017 4.338 -25.139 1.00 64.50 101 GLN A CA 1
ATOM 783 C C . GLN A 1 101 ? -5.648 3.958 -23.792 1.00 64.50 101 GLN A C 1
ATOM 785 O O . GLN A 1 101 ? -5.584 2.790 -23.423 1.00 64.50 101 GLN A O 1
ATOM 790 N N . LEU A 1 102 ? -6.328 4.891 -23.116 1.00 66.94 102 LEU A N 1
ATOM 791 C CA . LEU A 1 102 ? -7.083 4.640 -21.880 1.00 66.94 102 LEU A CA 1
ATOM 792 C C . LEU A 1 102 ? -8.237 3.638 -22.086 1.00 66.94 102 LEU A C 1
ATOM 794 O O . LEU A 1 102 ? -8.528 2.831 -21.212 1.00 66.94 102 LEU A O 1
ATOM 798 N N . ILE A 1 103 ? -8.874 3.665 -23.261 1.00 65.31 103 ILE A N 1
ATOM 799 C CA . ILE A 1 103 ? -10.006 2.788 -23.619 1.00 65.31 103 ILE A CA 1
ATOM 800 C C . ILE A 1 103 ? -9.529 1.417 -24.163 1.00 65.31 103 ILE A C 1
ATOM 802 O O . ILE A 1 103 ? -10.337 0.572 -24.538 1.00 65.31 103 ILE A O 1
ATOM 806 N N . GLY A 1 104 ? -8.216 1.160 -24.237 1.00 59.34 104 GLY A N 1
ATOM 807 C CA . GLY A 1 104 ? -7.680 -0.096 -24.787 1.00 59.34 104 GLY A CA 1
ATOM 808 C C . GLY A 1 104 ? -7.910 -0.266 -26.300 1.00 59.34 104 GLY A C 1
ATOM 809 O O . GLY A 1 104 ? -7.723 -1.350 -26.850 1.00 59.34 104 GLY A O 1
ATOM 810 N N . ALA A 1 105 ? -8.297 0.804 -27.005 1.00 53.62 105 ALA A N 1
ATOM 811 C CA . ALA A 1 105 ? -8.594 0.778 -28.441 1.00 53.62 105 ALA A CA 1
ATOM 812 C C . ALA A 1 105 ? -7.329 0.765 -29.320 1.00 53.62 105 ALA A C 1
ATOM 814 O O . ALA A 1 105 ? -7.398 0.503 -30.523 1.00 53.62 105 ALA A O 1
ATOM 815 N N . ASN A 1 106 ? -6.163 1.023 -28.729 1.00 54.00 106 ASN A N 1
ATOM 816 C CA . ASN A 1 106 ? -4.872 0.793 -29.357 1.00 54.00 106 ASN A CA 1
ATOM 817 C C . ASN A 1 106 ? -4.427 -0.633 -29.007 1.00 54.00 106 ASN A C 1
ATOM 819 O O . ASN A 1 106 ? -3.981 -0.876 -27.891 1.00 54.00 106 ASN A O 1
ATOM 823 N N . LYS A 1 107 ? -4.536 -1.578 -29.953 1.00 54.12 107 LYS A N 1
ATOM 824 C CA . LYS A 1 107 ? -3.989 -2.951 -29.859 1.00 54.12 107 LYS A CA 1
ATOM 825 C C . LYS A 1 107 ? -2.445 -2.952 -29.820 1.00 54.12 107 LYS A C 1
ATOM 827 O O . LYS A 1 107 ? -1.792 -3.602 -30.634 1.00 54.12 107 LYS A O 1
ATOM 832 N N . LEU A 1 108 ? -1.845 -2.179 -28.921 1.00 53.47 108 LEU A N 1
ATOM 833 C CA . LEU A 1 108 ? -0.406 -2.108 -28.719 1.00 53.47 108 LEU A CA 1
ATOM 834 C C . LEU A 1 108 ? 0.004 -3.278 -27.825 1.00 53.47 108 LEU A C 1
ATOM 836 O O . LEU A 1 108 ? -0.473 -3.431 -26.706 1.00 53.47 108 LEU A O 1
ATOM 840 N N . LYS A 1 109 ? 0.873 -4.136 -28.360 1.00 49.69 109 LYS A N 1
ATOM 841 C CA . LYS A 1 109 ? 1.276 -5.407 -27.742 1.00 49.69 109 LYS A CA 1
ATOM 842 C C . LYS A 1 109 ? 2.318 -5.239 -26.618 1.00 49.69 109 LYS A C 1
ATOM 844 O O . LYS A 1 109 ? 2.649 -6.223 -25.971 1.00 49.69 109 LYS A O 1
ATOM 849 N N . HIS A 1 110 ? 2.839 -4.023 -26.400 1.00 52.50 110 HIS A N 1
ATOM 850 C CA . HIS A 1 110 ? 3.934 -3.733 -25.465 1.00 52.50 110 HIS A CA 1
ATOM 851 C C . HIS A 1 110 ? 3.695 -2.447 -24.656 1.00 52.50 110 HIS A C 1
ATOM 853 O O . HIS A 1 110 ? 3.159 -1.468 -25.178 1.00 52.50 110 HIS A O 1
ATOM 859 N N . SER A 1 111 ? 4.121 -2.455 -23.384 1.00 53.16 111 SER A N 1
ATOM 860 C CA . SER A 1 111 ? 4.111 -1.277 -22.504 1.00 53.16 111 SER A CA 1
ATOM 861 C C . SER A 1 111 ? 5.095 -0.221 -23.021 1.00 53.16 111 SER A C 1
ATOM 863 O O . SER A 1 111 ? 6.196 -0.549 -23.451 1.00 53.16 111 SER A O 1
ATOM 865 N N . THR A 1 112 ? 4.677 1.043 -23.027 1.00 64.25 112 THR A N 1
ATOM 866 C CA . THR A 1 112 ? 5.480 2.219 -23.413 1.00 64.25 112 THR A CA 1
ATOM 867 C C . THR A 1 112 ? 5.593 3.136 -22.190 1.00 64.25 112 THR A C 1
ATOM 869 O O . THR A 1 112 ? 4.660 3.143 -21.387 1.00 64.25 112 THR A O 1
ATOM 872 N N . LYS A 1 113 ? 6.641 3.972 -22.077 1.00 65.44 113 LYS A N 1
ATOM 873 C CA . LYS A 1 113 ? 6.829 4.989 -21.009 1.00 65.44 113 LYS A CA 1
ATOM 874 C C . LYS A 1 113 ? 5.543 5.716 -20.590 1.00 65.44 113 LYS A C 1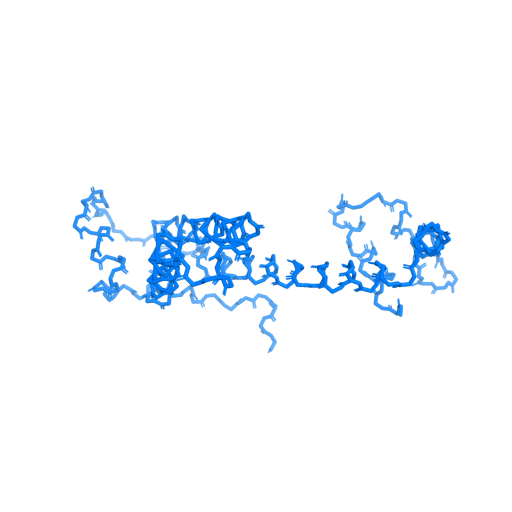
ATOM 876 O O . LYS A 1 113 ? 5.246 5.864 -19.409 1.00 65.44 113 LYS A O 1
ATOM 881 N N . LEU A 1 114 ? 4.731 6.119 -21.569 1.00 66.62 114 LEU A N 1
ATOM 882 C CA . LEU A 1 114 ? 3.458 6.812 -21.340 1.00 66.62 114 LEU A CA 1
ATOM 883 C C . LEU A 1 114 ? 2.383 5.910 -20.725 1.00 66.62 114 LEU A C 1
ATOM 885 O O . LEU A 1 114 ? 1.628 6.362 -19.875 1.00 66.62 114 LEU A O 1
ATOM 889 N N . THR A 1 115 ? 2.322 4.634 -21.114 1.00 67.94 115 THR A N 1
ATOM 890 C CA . THR A 1 115 ? 1.429 3.641 -20.500 1.00 67.94 115 THR A CA 1
ATOM 891 C C . THR A 1 115 ? 1.772 3.466 -19.026 1.00 67.94 115 THR A C 1
ATOM 893 O O . THR A 1 115 ? 0.866 3.526 -18.202 1.00 67.94 115 THR A O 1
ATOM 896 N N . GLY A 1 116 ? 3.058 3.313 -18.692 1.00 69.50 116 GLY A N 1
ATOM 897 C CA . GLY A 1 116 ? 3.514 3.199 -17.304 1.00 69.50 116 GLY A CA 1
ATOM 898 C C . GLY A 1 116 ? 3.132 4.427 -16.474 1.00 69.50 116 GLY A C 1
ATOM 899 O O . GLY A 1 116 ? 2.497 4.292 -15.432 1.00 69.50 116 GLY A O 1
ATOM 900 N N . GLN A 1 117 ? 3.402 5.634 -16.983 1.00 74.88 117 GLN A N 1
ATOM 901 C CA . GLN A 1 117 ? 3.011 6.886 -16.318 1.00 74.88 117 GLN A CA 1
ATOM 902 C C . GLN A 1 117 ? 1.494 7.012 -16.119 1.00 74.88 117 GLN A C 1
ATOM 904 O O . GLN A 1 117 ? 1.054 7.435 -15.050 1.00 74.88 117 GLN A O 1
ATOM 909 N N . ILE A 1 118 ? 0.691 6.621 -17.115 1.00 77.44 118 ILE A N 1
ATOM 910 C CA . ILE A 1 118 ? -0.774 6.637 -17.020 1.00 77.44 118 ILE A CA 1
ATOM 911 C C . ILE A 1 118 ? -1.260 5.643 -15.959 1.00 77.44 118 ILE A C 1
ATOM 913 O O . ILE A 1 118 ? -2.097 6.026 -15.144 1.00 77.44 118 ILE A O 1
ATOM 917 N N . VAL A 1 119 ? -0.736 4.408 -15.912 1.00 77.12 119 VAL A N 1
ATOM 918 C CA . VAL A 1 119 ? -1.147 3.455 -14.862 1.00 77.12 119 VAL A CA 1
ATOM 919 C C . VAL A 1 119 ? -0.758 3.963 -13.489 1.00 77.12 119 VAL A C 1
ATOM 921 O O . VAL A 1 119 ? -1.593 3.956 -12.590 1.00 77.12 119 VAL A O 1
ATOM 924 N N . THR A 1 120 ? 0.475 4.432 -13.312 1.00 80.75 120 THR A N 1
ATOM 925 C CA . THR A 1 120 ? 0.925 4.947 -12.017 1.00 80.75 120 THR A CA 1
ATOM 926 C C . THR A 1 120 ? 0.052 6.120 -11.570 1.00 80.75 120 THR A C 1
ATOM 928 O O . THR A 1 120 ? -0.378 6.160 -10.419 1.00 80.75 120 THR A O 1
ATOM 931 N N . ALA A 1 121 ? -0.305 7.029 -12.484 1.00 84.75 121 ALA A N 1
ATOM 932 C CA . ALA A 1 121 ? -1.241 8.111 -12.194 1.00 84.75 121 ALA A CA 1
ATOM 933 C C . ALA A 1 121 ? -2.645 7.594 -11.825 1.00 84.75 121 ALA A C 1
ATOM 935 O O . ALA A 1 121 ? -3.226 8.079 -10.853 1.00 84.75 121 ALA A O 1
ATOM 936 N N . LEU A 1 122 ? -3.177 6.596 -12.542 1.00 85.69 122 LEU A N 1
ATOM 937 C CA . LEU A 1 122 ? -4.475 5.972 -12.248 1.00 85.69 122 LEU A CA 1
ATOM 938 C C . LEU A 1 122 ? -4.484 5.256 -10.892 1.00 85.69 122 LEU A C 1
ATOM 940 O O . LEU A 1 122 ? -5.445 5.404 -10.143 1.00 85.69 122 LEU A O 1
ATOM 944 N N . VAL A 1 123 ? -3.421 4.526 -10.546 1.00 86.44 123 VAL A N 1
ATOM 945 C CA . VAL A 1 123 ? -3.275 3.846 -9.248 1.00 86.44 123 VAL A CA 1
ATOM 946 C C . VAL A 1 123 ? -3.179 4.869 -8.114 1.00 86.44 123 VAL A C 1
ATOM 948 O O . VAL A 1 123 ? -3.888 4.739 -7.117 1.00 86.44 123 VAL A O 1
ATOM 951 N N . CYS A 1 124 ? -2.384 5.931 -8.270 1.00 87.62 124 CYS A N 1
ATOM 952 C CA . CYS A 1 124 ? -2.336 7.025 -7.295 1.00 87.62 124 CYS A CA 1
ATOM 953 C C . CYS A 1 124 ? -3.710 7.692 -7.126 1.00 87.62 124 CYS A C 1
ATOM 955 O O . CYS A 1 124 ? -4.161 7.919 -6.004 1.00 87.62 124 CYS A O 1
ATOM 957 N N . CYS A 1 125 ? -4.403 7.959 -8.233 1.00 90.00 125 CYS A N 1
ATOM 958 C CA . CYS A 1 125 ? -5.745 8.530 -8.233 1.00 90.00 125 CYS A CA 1
ATOM 959 C C . CYS A 1 125 ? -6.758 7.610 -7.526 1.00 90.00 125 CYS A C 1
ATOM 961 O O . CYS A 1 125 ? -7.527 8.074 -6.685 1.00 90.00 125 CYS A O 1
ATOM 963 N N . TYR A 1 126 ? -6.698 6.301 -7.787 1.00 90.00 126 TYR A N 1
ATOM 964 C CA . TYR A 1 126 ? -7.506 5.284 -7.111 1.00 90.00 126 TYR A CA 1
ATOM 965 C C . TYR A 1 126 ? -7.288 5.293 -5.592 1.00 90.00 126 TYR A C 1
ATOM 967 O O . TYR A 1 126 ? -8.256 5.301 -4.833 1.00 90.00 126 TYR A O 1
ATOM 975 N N . ILE A 1 127 ? -6.033 5.360 -5.131 1.00 89.81 127 ILE A N 1
ATOM 976 C CA . ILE A 1 127 ? -5.705 5.428 -3.698 1.00 89.81 127 ILE A CA 1
ATOM 977 C C . ILE A 1 127 ? -6.292 6.698 -3.063 1.00 89.81 127 ILE A C 1
ATOM 979 O O . ILE A 1 127 ? -6.908 6.620 -1.999 1.00 89.81 127 ILE A O 1
ATOM 983 N N . ILE A 1 128 ? -6.162 7.853 -3.723 1.00 91.50 128 ILE A N 1
ATOM 984 C CA . ILE A 1 128 ? -6.721 9.126 -3.237 1.00 91.50 128 ILE A CA 1
ATOM 985 C C . ILE A 1 128 ? -8.248 9.040 -3.116 1.00 91.50 128 ILE A C 1
ATOM 987 O O . ILE A 1 128 ? -8.809 9.433 -2.091 1.00 91.50 128 ILE A O 1
ATOM 991 N N . PHE A 1 129 ? -8.928 8.490 -4.124 1.00 92.56 129 PHE A N 1
ATOM 992 C CA . PHE A 1 129 ? -10.380 8.323 -4.092 1.00 92.56 129 PHE A CA 1
ATOM 993 C C . PHE A 1 129 ? -10.839 7.315 -3.029 1.00 92.56 129 PHE A C 1
ATOM 995 O O . PHE A 1 129 ? -11.848 7.561 -2.369 1.00 92.56 129 PHE A O 1
ATOM 1002 N N . CYS A 1 130 ? -10.084 6.240 -2.787 1.00 90.75 130 CYS A N 1
ATOM 1003 C CA . CYS A 1 130 ? -10.342 5.305 -1.687 1.00 90.75 130 CYS A CA 1
ATOM 1004 C C . CYS A 1 130 ? -10.240 5.990 -0.316 1.00 90.75 130 CYS A C 1
ATOM 1006 O O . CYS A 1 130 ? -11.106 5.787 0.534 1.00 90.75 130 CYS A O 1
ATOM 1008 N N . ILE A 1 131 ? -9.223 6.835 -0.107 1.00 91.88 131 ILE A N 1
ATOM 1009 C CA . ILE A 1 131 ? -9.066 7.609 1.136 1.00 91.88 131 ILE A CA 1
ATOM 1010 C C . ILE A 1 131 ? -10.210 8.616 1.287 1.00 91.88 131 ILE A C 1
ATOM 1012 O O . ILE A 1 131 ? -10.805 8.712 2.359 1.00 91.88 131 ILE A O 1
ATOM 1016 N N . CYS A 1 132 ? -10.560 9.331 0.215 1.00 92.56 132 CYS A N 1
ATOM 1017 C CA . CYS A 1 132 ? -11.688 10.262 0.208 1.00 92.56 132 CYS A CA 1
ATOM 1018 C C . CYS A 1 132 ? -13.003 9.555 0.573 1.00 92.56 132 CYS A C 1
ATOM 1020 O O . CYS A 1 132 ? -13.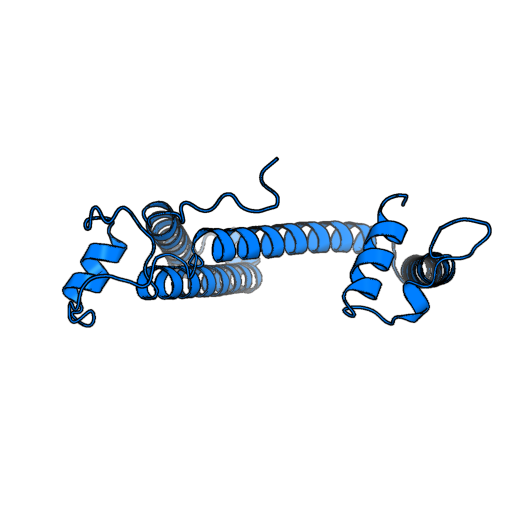739 10.040 1.432 1.00 92.56 132 CYS A O 1
ATOM 1022 N N . MET A 1 133 ? -13.253 8.374 -0.003 1.00 91.06 133 MET A N 1
ATOM 1023 C CA . MET A 1 133 ? -14.427 7.556 0.306 1.00 91.06 133 MET A CA 1
ATOM 1024 C C . MET A 1 133 ? -14.437 7.126 1.774 1.00 91.06 133 MET A C 1
ATOM 1026 O O . MET A 1 133 ? -15.449 7.300 2.450 1.00 91.06 133 MET A O 1
ATOM 1030 N N . ALA A 1 134 ? -13.305 6.645 2.292 1.00 91.12 134 ALA A N 1
ATOM 1031 C CA . ALA A 1 134 ? -13.181 6.229 3.686 1.00 91.12 134 ALA A CA 1
ATOM 1032 C C . ALA A 1 134 ? -13.426 7.387 4.670 1.00 91.12 134 ALA A C 1
ATOM 1034 O O . ALA A 1 134 ? -14.130 7.209 5.665 1.00 91.12 134 ALA A O 1
ATOM 1035 N N . ILE A 1 135 ? -12.895 8.582 4.384 1.00 91.56 135 ILE A N 1
ATOM 1036 C CA . ILE A 1 135 ? -13.119 9.783 5.205 1.00 91.56 135 ILE A CA 1
ATOM 1037 C C . ILE A 1 135 ? -14.594 10.184 5.173 1.00 91.56 135 ILE A C 1
ATOM 1039 O O . ILE A 1 135 ? -15.181 10.436 6.223 1.00 91.56 135 ILE A O 1
ATOM 1043 N N . LEU A 1 136 ? -15.208 10.216 3.989 1.00 90.56 136 LEU A N 1
ATOM 1044 C CA . LEU A 1 136 ? -16.608 10.607 3.836 1.00 90.56 136 LEU A CA 1
ATOM 1045 C C . LEU A 1 136 ? -17.532 9.623 4.567 1.00 90.56 136 LEU A C 1
ATOM 1047 O O . LEU A 1 136 ? -18.420 10.049 5.306 1.00 90.56 136 LEU A O 1
ATOM 1051 N N . LEU A 1 137 ? -17.258 8.320 4.455 1.00 90.31 137 LEU A N 1
ATOM 1052 C CA . LEU A 1 137 ? -17.957 7.290 5.217 1.00 90.31 137 LEU A CA 1
ATOM 1053 C C . LEU A 1 137 ? -17.783 7.518 6.725 1.00 90.31 137 LEU A C 1
ATOM 1055 O O . LEU A 1 137 ? -18.773 7.551 7.449 1.00 90.31 137 LEU A O 1
ATOM 1059 N N . SER A 1 138 ? -16.551 7.762 7.188 1.00 91.25 138 SER A N 1
ATOM 1060 C CA . SER A 1 138 ? -16.238 7.970 8.607 1.00 91.25 138 SER A CA 1
ATOM 1061 C C . SER A 1 138 ? -16.895 9.216 9.210 1.00 91.25 138 SER A C 1
ATOM 1063 O O . SER A 1 138 ? -17.270 9.182 10.382 1.00 91.25 138 SER A O 1
ATOM 1065 N N . LEU A 1 139 ? -17.014 10.312 8.457 1.00 90.12 139 LEU A N 1
ATOM 1066 C CA . LEU A 1 139 ? -17.607 11.563 8.945 1.00 90.12 139 LEU A CA 1
ATOM 1067 C C . LEU A 1 139 ? -19.134 11.488 9.010 1.00 90.12 139 LEU A C 1
ATOM 1069 O O . LEU A 1 139 ? -19.737 12.001 9.951 1.00 90.12 139 LEU A O 1
ATOM 1073 N N . TYR A 1 140 ? -19.754 10.814 8.041 1.00 90.56 140 TYR A N 1
ATOM 1074 C CA . TYR A 1 140 ? -21.206 10.799 7.883 1.00 90.56 140 TYR A CA 1
ATOM 1075 C C . TYR A 1 140 ? -21.861 9.459 8.242 1.00 90.56 140 TYR A C 1
ATOM 1077 O O . TYR A 1 140 ? -23.007 9.224 7.863 1.00 90.56 140 TYR A O 1
ATOM 1085 N N . MET A 1 141 ? -21.188 8.596 9.017 1.00 86.31 141 MET A N 1
ATOM 1086 C CA . MET A 1 141 ? -21.699 7.272 9.420 1.00 86.31 141 MET A CA 1
ATOM 1087 C C . MET A 1 141 ? -23.157 7.312 9.901 1.00 86.31 141 MET A C 1
ATOM 1089 O O . MET A 1 141 ? -23.978 6.513 9.464 1.00 86.31 141 MET A O 1
ATOM 1093 N N . LYS A 1 142 ? -23.492 8.258 10.787 1.00 85.38 142 LYS A N 1
ATOM 1094 C CA . LYS A 1 142 ? -24.836 8.377 11.380 1.00 85.38 142 LYS A CA 1
ATOM 1095 C C . LYS A 1 142 ? -25.895 8.762 10.347 1.00 85.38 142 LYS A C 1
ATOM 1097 O O . LYS A 1 142 ? -26.963 8.167 10.301 1.00 85.38 142 LYS A O 1
ATOM 1102 N N . GLU A 1 143 ? -25.570 9.718 9.487 1.00 86.00 143 GLU A N 1
ATOM 1103 C CA . GLU A 1 143 ? -26.487 10.227 8.465 1.00 86.00 143 GLU A CA 1
ATOM 1104 C C . GLU A 1 143 ? -26.734 9.213 7.339 1.00 86.00 143 GLU A C 1
ATOM 1106 O O . GLU A 1 143 ? -27.786 9.224 6.697 1.00 86.00 143 GLU A O 1
ATOM 1111 N N . LEU A 1 144 ? -25.776 8.309 7.126 1.00 83.00 144 LEU A N 1
ATOM 1112 C CA . LEU A 1 144 ? -25.880 7.198 6.186 1.00 83.00 144 LEU A CA 1
ATOM 1113 C C . LEU A 1 144 ? -26.827 6.108 6.711 1.00 83.00 144 LEU A C 1
ATOM 1115 O O . LEU A 1 144 ? -27.631 5.586 5.941 1.00 83.00 144 LEU A O 1
ATOM 1119 N N . PHE A 1 145 ? -26.805 5.827 8.022 1.00 84.19 145 PHE A N 1
ATOM 1120 C CA . PHE A 1 145 ? -27.774 4.932 8.675 1.00 84.19 145 PHE A CA 1
ATOM 1121 C C . PHE A 1 145 ? -29.202 5.492 8.671 1.00 84.19 145 PHE A C 1
ATOM 1123 O O . PHE A 1 145 ? -30.156 4.727 8.563 1.00 84.19 145 PHE A O 1
ATOM 1130 N N . GLU A 1 146 ? -29.354 6.815 8.743 1.00 87.62 146 GLU A N 1
ATOM 1131 C CA . GLU A 1 146 ? -30.651 7.497 8.617 1.00 87.62 146 GLU A CA 1
ATOM 1132 C C . GLU A 1 146 ? -31.177 7.537 7.170 1.00 87.62 146 GLU A C 1
ATOM 1134 O O . GLU A 1 146 ? -32.317 7.934 6.938 1.00 87.62 146 GLU A O 1
ATOM 1139 N N . GLY A 1 147 ? -30.374 7.121 6.184 1.00 81.25 147 GLY A N 1
ATOM 1140 C CA . GLY A 1 147 ? -30.790 7.053 4.784 1.00 81.25 147 GLY A CA 1
ATOM 1141 C C . GLY A 1 147 ? -30.882 8.414 4.091 1.00 81.25 147 GLY A C 1
ATOM 1142 O O . GLY A 1 147 ? -31.648 8.567 3.136 1.00 81.25 147 GLY A O 1
ATOM 1143 N N . LYS A 1 148 ? -30.112 9.421 4.531 1.00 88.75 148 LYS A N 1
ATOM 1144 C CA . LYS A 1 148 ? -30.130 10.739 3.880 1.00 88.75 148 LYS A CA 1
ATOM 1145 C C . LYS A 1 148 ? -29.569 10.668 2.459 1.00 88.75 148 LYS A C 1
ATOM 1147 O O . LYS A 1 148 ? -28.376 10.451 2.236 1.00 88.75 148 LYS A O 1
ATOM 1152 N N . VAL A 1 149 ? -30.435 10.958 1.491 1.00 87.88 149 VAL A N 1
ATOM 1153 C CA . VAL A 1 149 ? -30.123 10.918 0.053 1.00 87.88 149 VAL A CA 1
ATOM 1154 C C . VAL A 1 149 ? -28.961 11.851 -0.312 1.00 87.88 149 VAL A C 1
ATOM 1156 O O . VAL A 1 149 ? -28.119 11.485 -1.128 1.00 87.88 149 VAL A O 1
ATOM 1159 N N . THR A 1 150 ? -28.851 13.014 0.338 1.00 86.62 150 THR A N 1
ATOM 1160 C CA . THR A 1 150 ? -27.805 14.019 0.073 1.00 86.62 150 THR A CA 1
ATOM 1161 C C . THR A 1 150 ? -26.383 13.483 0.249 1.00 86.62 150 THR A C 1
ATOM 1163 O O . THR A 1 150 ? -25.477 13.935 -0.442 1.00 86.62 150 THR A O 1
ATOM 1166 N N . ILE A 1 151 ? -26.183 12.515 1.147 1.00 87.12 151 ILE A N 1
ATOM 1167 C CA . ILE A 1 151 ? -24.874 11.900 1.418 1.00 87.12 151 ILE A CA 1
ATOM 1168 C C . ILE A 1 151 ? -24.743 10.566 0.683 1.00 87.12 151 ILE A C 1
ATOM 1170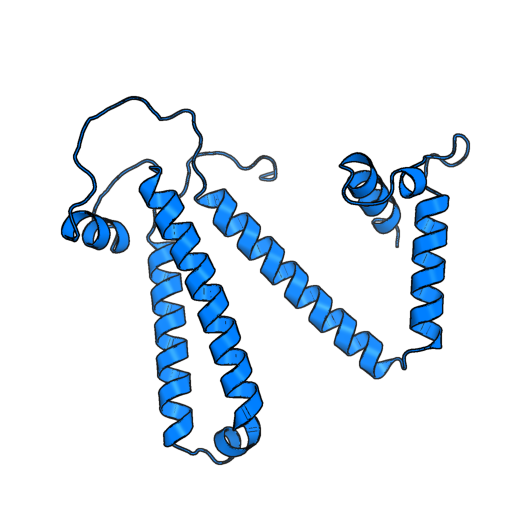 O O . ILE A 1 151 ? -23.663 10.220 0.208 1.00 87.12 151 ILE A O 1
ATOM 1174 N N . LEU A 1 152 ? -25.847 9.838 0.513 1.00 88.31 152 LEU A N 1
ATOM 1175 C CA . LEU A 1 152 ? -25.851 8.585 -0.232 1.00 88.31 152 LEU A CA 1
ATOM 1176 C C . LEU A 1 152 ? -25.433 8.782 -1.699 1.00 88.31 152 LEU A C 1
ATOM 1178 O O . LEU A 1 152 ? -24.617 8.022 -2.214 1.00 88.31 152 LEU A O 1
ATOM 1182 N N . VAL A 1 153 ? -25.952 9.818 -2.364 1.00 90.50 153 VAL A N 1
ATOM 1183 C CA . VAL A 1 153 ? -25.646 10.112 -3.773 1.00 90.50 153 VAL A CA 1
ATOM 1184 C C . VAL A 1 153 ? -24.141 10.315 -4.022 1.00 90.50 153 VAL A C 1
ATOM 1186 O O . VAL A 1 153 ? -23.600 9.598 -4.866 1.00 90.50 153 VAL A O 1
ATOM 1189 N N . PRO A 1 154 ? -23.419 11.210 -3.314 1.00 89.88 154 PRO A N 1
ATOM 1190 C CA . PRO A 1 154 ? -21.985 11.381 -3.534 1.00 89.88 154 PRO A CA 1
ATOM 1191 C C . PRO A 1 154 ? -21.174 10.124 -3.193 1.00 89.88 154 PRO A C 1
ATOM 1193 O O . PRO A 1 154 ? -20.216 9.835 -3.907 1.00 89.88 154 PRO A O 1
ATOM 1196 N N . VAL A 1 155 ? -21.568 9.333 -2.184 1.00 91.12 155 VAL A N 1
ATOM 1197 C CA . VAL A 1 155 ? -20.917 8.042 -1.872 1.00 91.12 155 VAL A CA 1
ATOM 1198 C C . VAL A 1 155 ? -21.036 7.067 -3.044 1.00 91.12 155 VAL A C 1
ATOM 1200 O O . VAL A 1 155 ? -20.042 6.468 -3.456 1.00 91.12 155 VAL A O 1
ATOM 1203 N N . VAL A 1 156 ? -22.237 6.925 -3.610 1.00 91.94 156 VAL A N 1
ATOM 1204 C CA . VAL A 1 156 ? -22.485 6.030 -4.750 1.00 91.94 156 VAL A CA 1
ATOM 1205 C C . VAL A 1 156 ? -21.730 6.507 -5.990 1.00 91.94 156 VAL A C 1
ATOM 1207 O O . VAL A 1 156 ? -21.094 5.696 -6.660 1.00 91.94 156 VAL A O 1
ATOM 1210 N N . ILE A 1 157 ? -21.738 7.812 -6.276 1.00 93.12 157 ILE A N 1
ATOM 1211 C CA . ILE A 1 157 ? -20.979 8.387 -7.398 1.00 93.12 157 ILE A CA 1
ATOM 1212 C C . ILE A 1 157 ? -19.487 8.080 -7.243 1.00 93.12 157 ILE A C 1
ATOM 1214 O O . ILE A 1 157 ? -18.855 7.606 -8.186 1.00 93.12 157 ILE A O 1
ATOM 1218 N N . LEU A 1 158 ? -18.928 8.296 -6.052 1.00 92.50 158 LEU A N 1
ATOM 1219 C CA . LEU A 1 158 ? -17.519 8.038 -5.771 1.00 92.50 158 LEU A CA 1
ATOM 1220 C C . LEU A 1 158 ? -17.163 6.553 -5.939 1.00 92.50 158 LEU A C 1
ATOM 1222 O O . LEU A 1 158 ? -16.122 6.223 -6.506 1.00 92.50 158 LEU A O 1
ATOM 1226 N N . PHE A 1 159 ? -18.050 5.655 -5.507 1.00 92.25 159 PHE A N 1
ATOM 1227 C CA . PHE A 1 159 ? -17.893 4.215 -5.705 1.00 92.25 159 PHE A CA 1
ATOM 1228 C C . PHE A 1 159 ? -17.909 3.828 -7.191 1.00 92.25 159 PHE A C 1
ATOM 1230 O O . PHE A 1 159 ? -17.063 3.055 -7.640 1.00 92.25 159 PHE A O 1
ATOM 1237 N N . VAL A 1 160 ? -18.813 4.409 -7.984 1.00 94.00 160 VAL A N 1
ATOM 1238 C CA . VAL A 1 160 ? -18.852 4.196 -9.439 1.00 94.00 160 VAL A CA 1
ATOM 1239 C C . VAL A 1 160 ? -17.567 4.700 -10.104 1.00 94.00 160 VAL A C 1
ATOM 1241 O O . VAL A 1 160 ? -17.006 4.001 -10.946 1.00 94.00 160 VAL A O 1
ATOM 1244 N N . VAL A 1 161 ? -17.048 5.863 -9.696 1.00 92.69 161 VAL A N 1
ATOM 1245 C CA . VAL A 1 161 ? -15.764 6.393 -10.194 1.00 92.69 161 VAL A CA 1
ATOM 1246 C C . VAL A 1 161 ? -14.609 5.434 -9.888 1.00 92.69 161 VAL A C 1
ATOM 1248 O O . VAL A 1 161 ? -13.796 5.166 -10.772 1.00 92.69 161 VAL A O 1
ATOM 1251 N N . LEU A 1 162 ? -14.558 4.854 -8.684 1.00 91.56 162 LEU A N 1
ATOM 1252 C CA . LEU A 1 162 ? -13.549 3.849 -8.324 1.00 91.56 162 LEU A CA 1
ATOM 1253 C C . LEU A 1 162 ? -13.613 2.609 -9.227 1.00 91.56 162 LEU A C 1
ATOM 1255 O O . LEU A 1 162 ? -12.573 2.140 -9.694 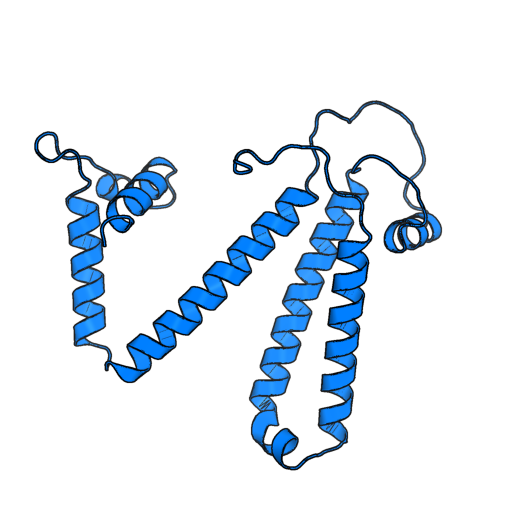1.00 91.56 162 LEU A O 1
ATOM 1259 N N . LEU A 1 163 ? -14.817 2.105 -9.520 1.00 91.31 163 LEU A N 1
ATOM 1260 C CA . LEU A 1 163 ? -14.999 0.974 -10.437 1.00 91.31 163 LEU A CA 1
ATOM 1261 C C . LEU A 1 163 ? -14.554 1.310 -11.864 1.00 91.31 163 LEU A C 1
ATOM 1263 O O . LEU A 1 163 ? -13.930 0.478 -12.520 1.00 91.31 163 LEU A O 1
ATOM 1267 N N . ILE A 1 164 ? -14.830 2.528 -12.334 1.00 89.12 164 ILE A N 1
ATOM 1268 C CA . ILE A 1 164 ? -14.386 3.001 -13.651 1.00 89.12 164 ILE A CA 1
ATOM 1269 C C . ILE A 1 164 ? -12.853 3.044 -13.721 1.00 89.12 164 ILE A C 1
ATOM 1271 O O . ILE A 1 164 ? -12.276 2.554 -14.691 1.00 89.12 164 ILE A O 1
ATOM 1275 N N . ILE A 1 165 ? -12.180 3.564 -12.689 1.00 86.06 165 ILE A N 1
ATOM 1276 C CA . ILE A 1 165 ? -10.709 3.600 -12.634 1.00 86.06 165 ILE A CA 1
ATOM 1277 C C . ILE A 1 165 ? -10.133 2.179 -12.648 1.00 86.06 165 ILE A C 1
ATOM 1279 O O . ILE A 1 165 ? -9.196 1.903 -13.397 1.00 86.06 165 ILE A O 1
ATOM 1283 N N . LEU A 1 166 ? -10.715 1.259 -11.876 1.00 86.12 166 LEU A N 1
ATOM 1284 C CA . LEU A 1 166 ? -10.284 -0.140 -11.851 1.00 86.12 166 LEU A CA 1
ATOM 1285 C C . LEU A 1 166 ? -10.485 -0.826 -13.211 1.00 86.12 166 LEU A C 1
ATOM 1287 O O . LEU A 1 166 ? -9.629 -1.588 -13.657 1.00 86.12 166 LEU A O 1
ATOM 1291 N N . CYS A 1 167 ? -11.579 -0.501 -13.896 1.00 84.56 167 CYS A N 1
ATOM 1292 C CA . CYS A 1 167 ? -11.858 -0.955 -15.253 1.00 84.56 167 CYS A CA 1
ATOM 1293 C C . CYS A 1 167 ? -10.803 -0.441 -16.251 1.00 84.56 167 CYS A C 1
ATOM 1295 O O . CYS A 1 167 ? -10.281 -1.218 -17.049 1.00 84.56 167 CYS A O 1
ATOM 1297 N N . PHE A 1 168 ? -10.407 0.835 -16.161 1.00 83.19 168 PHE A N 1
ATOM 1298 C CA . PHE A 1 168 ? -9.328 1.385 -16.991 1.00 83.19 168 PHE A CA 1
ATOM 1299 C C . PHE A 1 168 ? -7.976 0.722 -16.722 1.00 83.19 168 PHE A C 1
ATOM 1301 O O . PHE A 1 168 ? -7.272 0.388 -17.673 1.00 83.19 168 PHE A O 1
ATOM 1308 N N . ILE A 1 169 ? -7.636 0.458 -15.456 1.00 79.94 169 ILE A N 1
ATOM 1309 C CA . ILE A 1 169 ? -6.415 -0.284 -15.103 1.00 79.94 169 ILE A CA 1
ATOM 1310 C C . ILE A 1 169 ? -6.460 -1.699 -15.701 1.00 79.94 169 ILE A C 1
ATOM 1312 O O . ILE A 1 169 ? -5.474 -2.161 -16.276 1.00 79.94 169 ILE A O 1
ATOM 1316 N N . TYR A 1 170 ? -7.609 -2.377 -15.613 1.00 78.88 170 TYR A N 1
ATOM 1317 C CA . TYR A 1 170 ? -7.795 -3.720 -16.164 1.00 78.88 170 TYR A CA 1
ATOM 1318 C C . TYR A 1 170 ? -7.611 -3.768 -17.687 1.00 78.88 170 TYR A C 1
ATOM 1320 O O . TYR A 1 170 ? -6.991 -4.699 -18.200 1.00 78.88 170 TYR A O 1
ATOM 1328 N N . PHE A 1 171 ? -8.111 -2.765 -18.411 1.00 71.31 171 PHE A N 1
ATOM 1329 C CA . PHE A 1 171 ? -7.983 -2.696 -19.868 1.00 71.31 171 PHE A CA 1
ATOM 1330 C C . PHE A 1 171 ? -6.587 -2.299 -20.363 1.00 71.31 171 PHE A C 1
ATOM 1332 O O . PHE A 1 171 ? -6.316 -2.385 -21.564 1.00 71.31 171 PHE A O 1
ATOM 1339 N N . GLN A 1 172 ? -5.691 -1.877 -19.472 1.00 70.06 172 GLN A N 1
ATOM 1340 C CA . GLN A 1 172 ? -4.359 -1.434 -19.857 1.00 70.06 172 GLN A CA 1
ATOM 1341 C C . GLN A 1 172 ? -3.432 -2.635 -20.147 1.00 70.06 172 GLN A C 1
ATOM 1343 O O . GLN A 1 172 ? -3.449 -3.619 -19.403 1.00 70.06 172 GLN A O 1
ATOM 1348 N N . PRO A 1 173 ? -2.606 -2.601 -21.217 1.00 62.84 173 PRO A N 1
ATOM 1349 C CA . PRO A 1 173 ? -1.735 -3.721 -21.561 1.00 62.84 173 PRO A CA 1
ATOM 1350 C C . PRO A 1 173 ? -0.671 -3.952 -20.482 1.00 62.84 173 PRO A C 1
ATOM 1352 O O . PRO A 1 173 ? 0.024 -3.027 -20.063 1.00 62.84 173 PRO A O 1
ATOM 1355 N N . THR A 1 174 ? -0.536 -5.203 -20.047 1.00 60.72 174 THR A N 1
ATOM 1356 C CA . THR A 1 174 ? 0.421 -5.624 -19.015 1.00 60.72 174 THR A CA 1
ATOM 1357 C C . THR A 1 174 ? 1.829 -5.775 -19.587 1.00 60.72 174 THR A C 1
ATOM 1359 O O . THR A 1 174 ? 1.983 -6.186 -20.743 1.00 60.72 174 THR A O 1
ATOM 1362 N N . SER A 1 175 ? 2.865 -5.504 -18.788 1.00 59.47 175 SER A N 1
ATOM 1363 C CA . SER A 1 175 ? 4.243 -5.782 -19.199 1.00 59.47 175 SER A CA 1
ATOM 1364 C C . SER A 1 175 ? 4.458 -7.297 -19.367 1.00 59.47 175 SER A C 1
ATOM 1366 O O . SER A 1 175 ? 3.896 -8.121 -18.646 1.00 59.47 175 SER A O 1
ATOM 1368 N N . GLY A 1 176 ? 5.231 -7.684 -20.386 1.00 55.34 176 GLY A N 1
ATOM 1369 C CA . GLY A 1 176 ? 5.537 -9.088 -20.689 1.00 55.34 176 GLY A CA 1
ATOM 1370 C C . GLY A 1 176 ? 6.664 -9.677 -19.835 1.00 55.34 176 GLY A C 1
ATOM 1371 O O . GLY A 1 176 ? 7.150 -10.766 -20.139 1.00 55.34 176 GLY A O 1
ATOM 1372 N N . THR A 1 177 ? 7.136 -8.960 -18.813 1.00 56.84 177 THR A N 1
ATOM 1373 C CA . THR A 1 177 ? 8.216 -9.422 -17.944 1.00 56.84 177 THR A CA 1
ATOM 1374 C C . THR A 1 177 ? 7.679 -10.376 -16.889 1.00 56.84 177 THR A C 1
ATOM 1376 O O . THR A 1 177 ? 6.745 -10.073 -16.149 1.00 56.84 177 THR A O 1
ATOM 1379 N N . LYS A 1 178 ? 8.298 -11.557 -16.792 1.00 55.97 178 LYS A N 1
ATOM 1380 C CA . LYS A 1 178 ? 8.097 -12.432 -15.638 1.00 55.97 178 LYS A CA 1
ATOM 1381 C C . LYS A 1 178 ? 8.674 -11.725 -14.416 1.00 55.97 178 LYS A C 1
ATOM 1383 O O . LYS A 1 178 ? 9.881 -11.515 -14.334 1.00 55.97 178 LYS A O 1
ATOM 1388 N N . LEU A 1 179 ? 7.800 -11.330 -13.497 1.00 60.47 179 LEU A N 1
ATOM 1389 C CA . LEU A 1 179 ? 8.190 -10.781 -12.204 1.00 60.47 179 LEU A CA 1
ATOM 1390 C C . LEU A 1 179 ? 9.070 -11.814 -11.485 1.00 60.47 179 LEU A C 1
ATOM 1392 O O . LEU A 1 179 ? 8.739 -12.997 -11.482 1.00 60.47 179 LEU A O 1
ATOM 1396 N N . ALA A 1 180 ? 10.176 -11.385 -10.869 1.00 56.31 180 ALA A N 1
ATOM 1397 C CA . ALA A 1 180 ? 11.146 -12.280 -10.217 1.00 56.31 180 ALA A CA 1
ATOM 1398 C C . ALA A 1 180 ? 10.537 -13.162 -9.102 1.00 56.31 180 ALA A C 1
ATOM 1400 O O . ALA A 1 180 ? 11.140 -14.143 -8.682 1.00 56.31 180 ALA A O 1
ATOM 1401 N N . PHE A 1 181 ? 9.334 -12.814 -8.641 1.00 61.50 181 PHE A N 1
ATOM 1402 C CA . PHE A 1 181 ? 8.561 -13.509 -7.614 1.00 61.50 181 PHE A CA 1
ATOM 1403 C C . PHE A 1 181 ? 7.416 -14.385 -8.163 1.00 61.50 181 PHE A C 1
ATOM 1405 O O . PHE A 1 181 ? 6.670 -14.968 -7.380 1.00 61.50 181 PHE A O 1
ATOM 1412 N N . SER A 1 182 ? 7.254 -14.487 -9.486 1.00 49.62 182 SER A N 1
ATOM 1413 C CA . SER A 1 182 ? 6.339 -15.437 -10.132 1.00 49.62 182 SER A CA 1
ATOM 1414 C C . SER A 1 182 ? 6.986 -16.826 -10.148 1.00 49.62 182 SER A C 1
ATOM 1416 O O . SER A 1 182 ? 7.671 -17.168 -11.115 1.00 49.62 182 SER A O 1
ATOM 1418 N N . VAL A 1 183 ? 6.785 -17.597 -9.077 1.00 42.31 183 VAL A N 1
ATOM 1419 C CA . VAL A 1 183 ? 7.133 -19.029 -8.997 1.00 42.31 183 VAL A CA 1
ATOM 1420 C C . VAL A 1 183 ? 6.035 -19.861 -9.646 1.00 42.31 183 VAL A C 1
ATOM 1422 O O . VAL A 1 183 ? 4.852 -19.599 -9.334 1.00 42.31 183 VAL A O 1
#

Secondary structure (DSSP, 8-state):
-THHHHHHHHHHHTTSS-GGGGPPPTTTSS-HHHHHHHHHHHHHHHHHS-HHHHHHHHHHHHHHHHHHHHHHHHHHHHS--GGG--S-------HHHHHHHHTT-S---S--HHHHHHHHHHHHHHHHHHHHHHHHHHHSHHHHHTT-HHHHHHHHHHHHHHHHHHHHHHHSPPP----TT--

pLDDT: mean 78.96, std 14.38, range [42.31, 94.0]